Protein AF-A0A939XF72-F1 (afdb_monomer_lite)

Sequence (89 aa):
MDYKSELNALREIYRTANISPIFRTNLVYHLELGDLIPYICLGDVLEYKYIIRLLPEGQITEFPIFRYGQKFKEYPSLEMLVEDGWQLD

Structure (mmCIF, N/CA/C/O backbone):
data_AF-A0A939XF72-F1
#
_entry.id   AF-A0A939XF72-F1
#
loop_
_atom_site.group_PDB
_atom_site.id
_atom_site.type_symbol
_atom_site.label_atom_id
_atom_site.label_alt_id
_atom_site.label_comp_id
_atom_site.label_asym_id
_atom_site.label_entity_id
_atom_site.label_seq_id
_atom_site.pdbx_PDB_ins_code
_atom_site.Cartn_x
_atom_site.Cartn_y
_atom_site.Cartn_z
_atom_site.occupancy
_atom_site.B_iso_or_equiv
_atom_site.auth_seq_id
_atom_site.auth_comp_id
_atom_site.auth_asym_id
_atom_site.auth_atom_id
_atom_site.pdbx_PDB_model_num
ATOM 1 N N . MET A 1 1 ? 3.899 -11.647 6.014 1.00 67.50 1 MET A N 1
ATOM 2 C CA . MET A 1 1 ? 3.511 -10.851 7.197 1.00 67.50 1 MET A CA 1
ATOM 3 C C . MET A 1 1 ? 2.054 -11.185 7.514 1.00 67.50 1 MET A C 1
ATOM 5 O O . MET A 1 1 ? 1.344 -11.543 6.582 1.00 67.50 1 MET A O 1
ATOM 9 N N . ASP A 1 2 ? 1.607 -11.189 8.774 1.00 85.50 2 ASP A N 1
ATOM 10 C CA . ASP A 1 2 ? 0.172 -11.359 9.068 1.00 85.50 2 ASP A CA 1
ATOM 11 C C . ASP A 1 2 ? -0.599 -10.040 8.853 1.00 85.50 2 ASP A C 1
ATOM 13 O O . ASP A 1 2 ? -0.008 -8.961 8.902 1.00 85.50 2 ASP A O 1
ATOM 17 N N . TYR A 1 3 ? -1.918 -10.130 8.640 1.00 89.25 3 TYR A N 1
ATOM 18 C CA . TYR A 1 3 ? -2.812 -8.987 8.384 1.00 89.25 3 TYR A CA 1
ATOM 19 C C . TYR A 1 3 ? -2.623 -7.821 9.368 1.00 89.25 3 TYR A C 1
ATOM 21 O O . TYR A 1 3 ? -2.616 -6.653 8.980 1.00 89.25 3 TYR A O 1
ATOM 29 N N . LYS A 1 4 ? -2.470 -8.126 10.661 1.00 92.38 4 LYS A N 1
ATOM 30 C CA . LYS A 1 4 ? -2.410 -7.109 11.715 1.00 92.38 4 LYS A CA 1
ATOM 31 C C . LYS A 1 4 ? -1.081 -6.365 11.675 1.00 92.38 4 LYS A C 1
ATOM 33 O O . LYS A 1 4 ? -1.053 -5.152 11.872 1.00 92.38 4 LYS A O 1
ATOM 38 N N . SER A 1 5 ? 0.001 -7.093 11.433 1.00 92.12 5 SER A N 1
ATOM 39 C CA . SER A 1 5 ? 1.339 -6.533 11.275 1.00 92.12 5 SER A CA 1
ATOM 40 C C . SER A 1 5 ? 1.419 -5.620 10.043 1.00 92.12 5 SER A C 1
ATOM 42 O O . SER A 1 5 ? 1.899 -4.495 10.160 1.00 92.12 5 SER A O 1
ATOM 44 N N . GLU A 1 6 ? 0.841 -6.047 8.918 1.00 92.19 6 GLU A N 1
ATOM 45 C CA . GLU A 1 6 ? 0.774 -5.283 7.663 1.00 92.19 6 GLU A CA 1
ATOM 46 C C . GLU A 1 6 ? 0.001 -3.963 7.828 1.00 92.19 6 GLU A C 1
ATOM 48 O O . GLU A 1 6 ? 0.500 -2.873 7.543 1.00 92.19 6 GLU A O 1
ATOM 53 N N . LEU A 1 7 ? -1.206 -4.048 8.397 1.00 95.19 7 LEU A N 1
ATOM 54 C CA . LEU A 1 7 ? -2.051 -2.886 8.654 1.00 95.19 7 LEU A CA 1
ATOM 55 C C . LEU A 1 7 ? -1.385 -1.889 9.612 1.00 95.19 7 LEU A C 1
ATOM 57 O O . LEU A 1 7 ? -1.494 -0.678 9.422 1.00 95.19 7 LEU A O 1
ATOM 61 N N . ASN A 1 8 ? -0.695 -2.376 10.646 1.00 95.75 8 ASN A N 1
ATOM 62 C CA . ASN A 1 8 ? 0.014 -1.508 11.584 1.00 95.75 8 ASN A CA 1
ATOM 63 C C . ASN A 1 8 ? 1.212 -0.811 10.930 1.00 95.75 8 ASN A C 1
ATOM 65 O O . ASN A 1 8 ? 1.423 0.371 11.192 1.00 95.75 8 ASN A O 1
ATOM 69 N N . ALA A 1 9 ? 1.959 -1.507 10.070 1.00 93.81 9 ALA A N 1
ATOM 70 C CA . ALA A 1 9 ? 3.061 -0.912 9.322 1.00 93.81 9 ALA A CA 1
ATOM 71 C C . ALA A 1 9 ? 2.561 0.200 8.388 1.00 93.81 9 ALA A C 1
ATOM 73 O O . ALA A 1 9 ? 3.069 1.319 8.435 1.00 93.81 9 ALA A O 1
ATOM 74 N N . LEU A 1 10 ? 1.494 -0.052 7.623 1.00 94.25 10 LEU A N 1
ATOM 75 C CA . LEU A 1 10 ? 0.869 0.972 6.781 1.00 94.25 10 LEU A CA 1
ATOM 76 C C . LEU A 1 10 ? 0.345 2.161 7.593 1.00 94.25 10 LEU A C 1
ATOM 78 O O . LEU A 1 10 ? 0.559 3.309 7.209 1.00 94.25 10 LEU A O 1
ATOM 82 N N . ARG A 1 11 ? -0.307 1.917 8.735 1.00 96.00 11 ARG A N 1
ATOM 83 C CA . ARG A 1 11 ? -0.762 2.996 9.629 1.00 96.00 11 ARG A CA 1
ATOM 84 C C . ARG A 1 11 ? 0.394 3.853 10.118 1.00 96.00 11 ARG A C 1
ATOM 86 O O . ARG A 1 11 ? 0.248 5.070 10.173 1.00 96.00 11 ARG A O 1
ATOM 93 N N . GLU A 1 12 ? 1.523 3.238 10.453 1.00 95.44 12 GLU A N 1
ATOM 94 C CA . GLU A 1 12 ? 2.713 3.967 10.875 1.00 95.44 12 GLU A CA 1
ATOM 95 C C . GLU A 1 12 ? 3.261 4.842 9.743 1.00 95.44 12 GLU A C 1
ATOM 97 O O . GLU A 1 12 ? 3.516 6.021 9.970 1.00 95.44 12 GLU A O 1
ATOM 102 N N . ILE A 1 13 ? 3.322 4.319 8.514 1.00 93.62 13 ILE A N 1
ATOM 103 C CA . ILE A 1 13 ? 3.726 5.083 7.322 1.00 93.62 13 ILE A CA 1
ATOM 104 C C . ILE A 1 13 ? 2.806 6.286 7.087 1.00 93.62 13 ILE A C 1
ATOM 106 O O . ILE A 1 13 ? 3.287 7.391 6.848 1.00 93.62 13 ILE A O 1
ATOM 110 N N . TYR A 1 14 ? 1.485 6.107 7.185 1.00 94.62 14 TYR A N 1
ATOM 111 C CA . TYR A 1 14 ? 0.528 7.213 7.047 1.00 94.62 14 TYR A CA 1
ATOM 112 C C . TYR A 1 14 ? 0.620 8.221 8.192 1.00 94.62 14 TYR A C 1
ATOM 1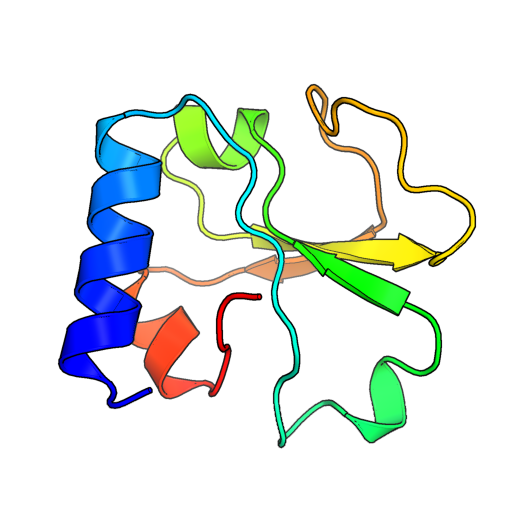14 O O . TYR A 1 14 ? 0.423 9.415 7.984 1.00 94.62 14 TYR A O 1
ATOM 122 N N . ARG A 1 15 ? 0.946 7.758 9.402 1.00 94.62 15 ARG A N 1
ATOM 123 C CA . ARG A 1 15 ? 1.119 8.615 10.576 1.00 94.62 15 ARG A CA 1
ATOM 124 C C . ARG A 1 15 ? 2.378 9.475 10.472 1.00 94.62 15 ARG A C 1
ATOM 126 O O . ARG A 1 15 ? 2.343 10.636 10.874 1.00 94.62 15 ARG A O 1
ATOM 133 N N . THR A 1 16 ? 3.487 8.916 9.989 1.00 91.81 16 THR A N 1
ATOM 134 C CA . THR A 1 16 ? 4.751 9.651 9.815 1.00 91.81 16 THR A CA 1
ATOM 135 C C . THR A 1 16 ? 4.773 10.463 8.527 1.00 91.81 16 THR A C 1
ATOM 137 O O . THR A 1 16 ? 5.452 11.487 8.480 1.00 91.81 16 THR A O 1
ATOM 140 N N . ALA A 1 17 ? 4.048 10.006 7.501 1.00 86.19 17 ALA A N 1
ATOM 141 C CA . ALA A 1 17 ? 3.915 10.613 6.180 1.00 86.19 17 ALA A CA 1
ATOM 142 C C . ALA A 1 17 ? 5.258 11.065 5.579 1.00 86.19 17 ALA A C 1
ATOM 144 O O . ALA A 1 17 ? 5.378 12.148 5.008 1.00 86.19 17 ALA A O 1
ATOM 145 N N . ASN A 1 18 ? 6.288 10.235 5.750 1.00 85.31 18 ASN A N 1
ATOM 146 C CA . ASN A 1 18 ? 7.665 10.536 5.358 1.00 85.31 18 ASN A CA 1
ATOM 147 C C . ASN A 1 18 ? 8.180 9.657 4.211 1.00 85.31 18 ASN A C 1
ATOM 149 O O . ASN A 1 18 ? 9.199 9.994 3.612 1.00 85.31 18 ASN A O 1
ATOM 153 N N . ILE A 1 19 ? 7.497 8.551 3.908 1.00 86.69 19 ILE A N 1
ATOM 154 C CA . ILE A 1 19 ? 7.883 7.607 2.858 1.00 86.69 19 ILE A CA 1
ATOM 155 C C . ILE A 1 19 ? 6.673 7.186 2.023 1.00 86.69 19 ILE A C 1
ATOM 157 O O . ILE A 1 19 ? 5.533 7.215 2.486 1.00 86.69 19 ILE A O 1
ATOM 161 N N . SER A 1 20 ? 6.937 6.792 0.778 1.00 89.31 20 SER A N 1
ATOM 162 C CA . SER A 1 20 ? 5.950 6.130 -0.081 1.00 89.31 20 SER A CA 1
ATOM 163 C C . SER A 1 20 ? 5.971 4.628 0.214 1.00 89.31 20 SER A C 1
ATOM 165 O O . SER A 1 20 ? 7.044 4.036 0.093 1.00 89.31 20 SER A O 1
ATOM 167 N N . PRO A 1 21 ? 4.851 3.993 0.601 1.00 90.38 21 PRO A N 1
ATOM 168 C CA . PRO A 1 21 ? 4.815 2.546 0.758 1.00 90.38 21 PRO A CA 1
ATOM 169 C C . PRO A 1 21 ? 4.929 1.875 -0.614 1.00 90.38 21 PRO A C 1
ATOM 171 O O . PRO A 1 21 ? 4.147 2.171 -1.522 1.00 90.38 21 PRO A O 1
ATOM 174 N N . ILE A 1 22 ? 5.906 0.983 -0.743 1.00 89.69 22 ILE A N 1
ATOM 175 C CA . ILE A 1 22 ? 6.113 0.103 -1.896 1.00 89.69 22 ILE A CA 1
ATOM 176 C C . ILE A 1 22 ? 5.596 -1.280 -1.510 1.00 89.69 22 ILE A C 1
ATOM 178 O O . ILE A 1 22 ? 5.713 -1.678 -0.352 1.00 89.69 22 ILE A O 1
ATOM 182 N N . PHE A 1 23 ? 4.998 -1.993 -2.458 1.00 89.38 23 PHE A N 1
ATOM 183 C CA . PHE A 1 23 ? 4.418 -3.309 -2.218 1.00 89.38 23 PHE A CA 1
ATOM 184 C C . PHE A 1 23 ? 5.177 -4.381 -3.003 1.00 89.38 23 PHE A C 1
ATOM 186 O O . PHE A 1 23 ? 5.410 -4.227 -4.200 1.00 89.38 23 PHE A O 1
ATOM 193 N N . ARG A 1 24 ? 5.511 -5.494 -2.337 1.00 78.88 24 ARG A N 1
ATOM 194 C CA . ARG A 1 24 ? 6.153 -6.670 -2.957 1.00 78.88 24 ARG A CA 1
ATOM 195 C C . ARG A 1 24 ? 5.251 -7.310 -3.988 1.00 78.88 24 ARG A C 1
ATOM 197 O O . ARG A 1 24 ? 5.660 -7.581 -5.109 1.00 78.88 24 ARG A O 1
ATOM 204 N N . THR A 1 25 ? 4.033 -7.643 -3.566 1.00 71.75 25 THR A N 1
ATOM 205 C CA . THR A 1 25 ? 3.087 -8.403 -4.381 1.00 71.75 25 THR A CA 1
ATOM 206 C C . THR A 1 25 ? 1.653 -8.156 -3.923 1.00 71.75 25 THR A C 1
ATOM 208 O O . THR A 1 25 ? 1.395 -7.769 -2.781 1.00 71.75 25 THR A O 1
ATOM 211 N N . ASN A 1 26 ? 0.719 -8.482 -4.808 1.00 79.31 26 ASN A N 1
ATOM 212 C CA . ASN A 1 26 ? -0.619 -8.910 -4.439 1.00 79.31 26 ASN A CA 1
ATOM 213 C C . ASN A 1 26 ? -0.923 -10.175 -5.249 1.00 79.31 26 ASN A C 1
ATOM 215 O O . ASN A 1 26 ? -0.864 -10.144 -6.479 1.00 79.31 26 ASN A O 1
ATOM 219 N N . LEU A 1 27 ? -1.218 -11.291 -4.575 1.00 74.88 27 LEU A N 1
ATOM 220 C CA . LEU A 1 27 ? -1.430 -12.592 -5.228 1.00 74.88 27 LEU A CA 1
ATOM 221 C C . LEU A 1 27 ? -2.587 -12.577 -6.236 1.00 74.88 27 LEU A C 1
ATOM 223 O O . LEU A 1 27 ? -2.559 -13.347 -7.193 1.00 74.88 27 LEU A O 1
ATOM 227 N N . VAL A 1 28 ? -3.576 -11.700 -6.044 1.00 82.94 28 VAL A N 1
ATOM 228 C CA . VAL A 1 28 ? -4.716 -11.544 -6.957 1.00 82.94 28 VAL A CA 1
ATOM 229 C C . VAL A 1 28 ? -4.272 -10.932 -8.286 1.00 82.94 28 VAL A C 1
ATOM 231 O O . VAL A 1 28 ? -4.729 -11.362 -9.339 1.00 82.94 28 VAL A O 1
ATOM 234 N N . TYR A 1 29 ? -3.348 -9.969 -8.244 1.00 82.06 29 TYR A N 1
ATOM 235 C CA . TYR A 1 29 ? -2.947 -9.179 -9.413 1.00 82.06 29 TYR A CA 1
ATOM 236 C C . TYR A 1 29 ? -1.557 -9.539 -9.948 1.00 82.06 29 TYR A C 1
ATOM 238 O O . TYR A 1 29 ? -1.098 -8.923 -10.901 1.00 82.06 29 TYR A O 1
ATOM 246 N N . HIS A 1 30 ? -0.872 -10.538 -9.384 1.00 75.31 30 HIS A N 1
ATOM 247 C CA . HIS A 1 30 ? 0.528 -10.846 -9.710 1.00 75.31 30 HIS A CA 1
ATOM 248 C C . HIS A 1 30 ? 0.796 -11.004 -11.220 1.00 75.31 30 HIS A C 1
ATOM 250 O O . HIS A 1 30 ? 1.788 -10.486 -11.724 1.00 75.31 30 HIS A O 1
ATOM 256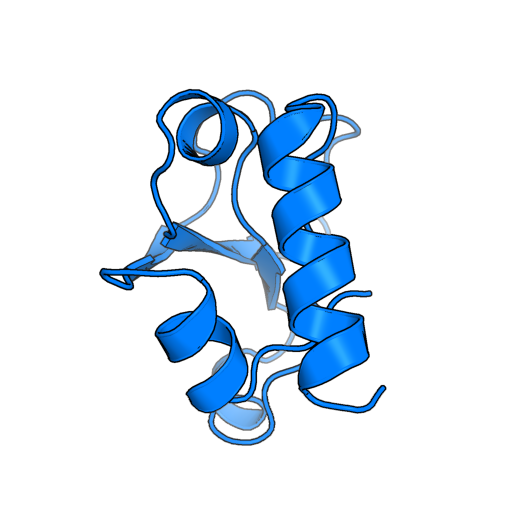 N N . LEU A 1 31 ? -0.113 -11.653 -11.957 1.00 62.66 31 LEU A N 1
ATOM 257 C CA . LEU A 1 31 ? 0.002 -11.831 -13.412 1.00 62.66 31 LEU A CA 1
ATOM 258 C C . LEU A 1 31 ? -0.284 -10.551 -14.216 1.00 62.66 31 LEU A C 1
ATOM 260 O O . LEU A 1 31 ? 0.195 -10.422 -15.338 1.00 62.66 31 LEU A O 1
ATOM 264 N N . GLU A 1 32 ? -1.066 -9.622 -13.667 1.00 74.25 32 GLU A N 1
ATOM 265 C CA . GLU A 1 32 ? -1.441 -8.363 -14.326 1.00 74.25 32 GLU A CA 1
ATOM 266 C C . GLU A 1 32 ? -0.370 -7.282 -14.165 1.00 74.25 32 GLU A C 1
ATOM 268 O O . GLU A 1 32 ? -0.280 -6.371 -14.987 1.00 74.25 32 GLU A O 1
ATOM 273 N N . LEU A 1 33 ? 0.437 -7.377 -13.105 1.00 79.38 33 LEU A N 1
ATOM 274 C CA . LEU A 1 33 ? 1.444 -6.374 -12.780 1.00 79.38 33 LEU A CA 1
ATOM 275 C C . LEU A 1 33 ? 2.734 -6.544 -13.592 1.00 79.38 33 LEU A C 1
ATOM 277 O O . LEU A 1 33 ? 3.344 -5.538 -13.939 1.00 79.38 33 LEU A O 1
ATOM 281 N N . GLY A 1 34 ? 3.134 -7.769 -13.952 1.00 81.75 34 GLY A N 1
ATOM 282 C CA . GLY A 1 34 ? 4.378 -8.000 -14.702 1.00 81.75 34 GLY A CA 1
ATOM 283 C C . GLY A 1 34 ? 5.588 -7.345 -14.020 1.00 81.75 34 GLY A C 1
ATOM 284 O O . GLY A 1 34 ? 5.795 -7.554 -12.828 1.00 81.75 34 GLY A O 1
ATOM 285 N N . ASP A 1 35 ? 6.326 -6.506 -14.757 1.00 82.44 35 ASP A N 1
ATOM 286 C CA . ASP A 1 35 ? 7.501 -5.752 -14.268 1.00 82.44 35 ASP A CA 1
ATOM 287 C C . ASP A 1 35 ? 7.131 -4.372 -13.665 1.00 82.44 35 ASP A C 1
ATOM 289 O O . ASP A 1 35 ? 7.936 -3.431 -13.638 1.00 82.44 35 ASP A O 1
ATOM 293 N N . LEU A 1 36 ? 5.871 -4.194 -13.254 1.00 86.31 36 LEU A N 1
ATOM 294 C CA . LEU A 1 36 ? 5.398 -2.974 -12.608 1.00 86.31 36 LEU A CA 1
ATOM 295 C C . LEU A 1 36 ? 5.490 -3.093 -11.089 1.00 86.31 36 LEU A C 1
ATOM 297 O O . LEU A 1 36 ? 5.030 -4.062 -10.490 1.00 86.31 36 LEU A O 1
ATOM 301 N N . ILE A 1 37 ? 5.991 -2.037 -10.460 1.00 87.06 37 ILE A N 1
ATOM 302 C CA . ILE A 1 37 ? 6.076 -1.896 -9.015 1.00 87.06 37 ILE A CA 1
ATOM 303 C C . ILE A 1 37 ? 4.834 -1.154 -8.508 1.00 87.06 37 ILE A C 1
ATOM 305 O O . ILE A 1 37 ? 4.598 0.002 -8.889 1.00 87.06 37 ILE A O 1
ATOM 309 N N . PRO A 1 38 ? 4.040 -1.792 -7.638 1.00 90.12 38 PRO A N 1
ATOM 310 C CA . PRO A 1 38 ? 2.925 -1.167 -6.958 1.00 90.12 38 PRO A CA 1
ATOM 311 C C . PRO A 1 38 ? 3.392 -0.336 -5.765 1.00 90.12 38 PRO A C 1
ATOM 313 O O . PRO A 1 38 ? 4.217 -0.767 -4.962 1.00 90.12 38 PRO A O 1
ATOM 316 N N . TYR A 1 39 ? 2.831 0.862 -5.621 1.00 90.81 39 TYR A N 1
ATOM 317 C CA . TYR A 1 39 ? 3.144 1.766 -4.517 1.00 90.81 39 TYR A CA 1
ATOM 318 C C . TYR A 1 39 ? 2.011 2.771 -4.267 1.00 90.81 39 TYR A C 1
ATOM 320 O O . TYR A 1 39 ? 1.135 2.949 -5.115 1.00 90.81 39 TYR A O 1
ATOM 328 N N . ILE A 1 40 ? 2.033 3.464 -3.126 1.00 92.12 40 ILE A N 1
ATOM 329 C CA . ILE A 1 40 ? 1.238 4.689 -2.916 1.00 92.12 40 ILE A CA 1
ATOM 330 C C . ILE A 1 40 ? 2.204 5.867 -2.904 1.00 92.12 40 ILE A C 1
ATOM 332 O O . ILE A 1 40 ? 3.189 5.861 -2.170 1.00 92.12 40 ILE A O 1
ATOM 336 N N . CYS A 1 41 ? 1.946 6.889 -3.720 1.00 90.38 41 CYS A N 1
ATOM 337 C CA . CYS A 1 41 ? 2.830 8.052 -3.757 1.00 90.38 41 CYS A CA 1
ATOM 338 C C . CYS A 1 41 ? 2.704 8.895 -2.482 1.00 90.38 41 CYS A C 1
ATOM 340 O O . CYS A 1 41 ? 1.629 8.981 -1.885 1.00 90.38 41 CYS A O 1
ATOM 342 N N . LEU A 1 42 ? 3.783 9.583 -2.103 1.00 89.38 42 LEU A N 1
ATOM 343 C CA . LEU A 1 42 ? 3.830 10.363 -0.863 1.00 89.38 42 LEU A CA 1
ATOM 344 C C . LEU A 1 42 ? 2.729 11.432 -0.789 1.00 89.38 42 LEU A C 1
ATOM 346 O O . LEU A 1 42 ? 2.163 11.661 0.274 1.00 89.38 42 LEU A O 1
ATOM 350 N N . GLY A 1 43 ? 2.381 12.053 -1.919 1.00 89.12 43 GLY A N 1
ATOM 351 C CA . GLY A 1 43 ? 1.275 13.010 -1.985 1.00 89.12 43 GLY A CA 1
ATOM 352 C C . GLY A 1 43 ? -0.081 12.397 -1.616 1.00 89.12 43 GLY A C 1
ATOM 353 O O . GLY A 1 43 ? -0.863 13.030 -0.915 1.00 89.12 43 GLY A O 1
ATOM 354 N N . ASP A 1 44 ? -0.348 11.153 -2.025 1.00 91.81 44 ASP A N 1
ATOM 355 C CA . ASP A 1 44 ? -1.575 10.452 -1.635 1.00 91.81 44 ASP A CA 1
ATOM 356 C C . ASP A 1 44 ? -1.530 10.067 -0.144 1.00 91.81 44 ASP A C 1
ATOM 358 O O . ASP A 1 44 ? -2.538 10.202 0.543 1.00 91.81 44 ASP A O 1
ATOM 362 N N . VAL A 1 45 ? -0.359 9.689 0.389 1.00 92.25 45 VAL A N 1
ATOM 363 C CA . VAL A 1 45 ? -0.169 9.438 1.832 1.00 92.25 45 VAL A CA 1
ATOM 364 C C . VAL A 1 45 ? -0.472 10.691 2.662 1.00 92.25 45 VAL A C 1
ATOM 366 O O . VAL A 1 45 ? -1.255 10.626 3.608 1.00 92.25 45 VAL A O 1
ATOM 369 N N . LEU A 1 46 ? 0.089 11.844 2.279 1.00 91.12 46 LEU A N 1
ATOM 370 C CA . LEU A 1 46 ? -0.125 13.136 2.948 1.00 91.12 46 LEU A CA 1
ATOM 371 C C . LEU A 1 46 ? -1.593 13.587 2.913 1.00 91.12 46 LEU A C 1
ATOM 373 O O . LEU A 1 46 ? -2.068 14.237 3.843 1.00 91.12 46 LEU A O 1
ATOM 377 N N . GLU A 1 47 ? -2.316 13.235 1.850 1.00 92.38 47 GLU A N 1
ATOM 378 C CA . GLU A 1 47 ? -3.748 13.506 1.691 1.00 92.38 47 GLU A CA 1
ATOM 379 C C . GLU A 1 47 ? -4.645 12.417 2.320 1.00 92.38 47 GLU A C 1
ATOM 381 O O . GLU A 1 47 ? -5.866 12.488 2.175 1.00 92.38 47 GLU A O 1
ATOM 386 N N . TYR A 1 48 ? -4.073 11.416 3.003 1.00 93.75 48 TYR A N 1
ATOM 387 C CA . TYR A 1 48 ? -4.790 10.252 3.548 1.00 93.75 48 TYR A CA 1
ATOM 388 C C . TYR A 1 48 ? -5.620 9.492 2.495 1.00 93.75 48 TYR A C 1
ATOM 390 O O . TYR A 1 48 ? -6.687 8.950 2.781 1.00 93.75 48 TYR A O 1
ATOM 398 N N . LYS A 1 49 ? -5.120 9.433 1.259 1.00 94.75 49 LYS A N 1
ATOM 399 C CA . LYS A 1 49 ? -5.701 8.680 0.142 1.00 94.75 49 LYS A CA 1
ATOM 400 C C . LYS A 1 49 ? -5.004 7.338 -0.020 1.00 94.75 49 LYS A C 1
ATOM 402 O O . LYS A 1 49 ? -3.780 7.260 0.048 1.00 94.75 49 LYS A O 1
ATOM 407 N N . TYR A 1 50 ? -5.771 6.289 -0.299 1.00 95.50 50 TYR A N 1
ATOM 408 C CA . TYR A 1 50 ? -5.279 4.912 -0.408 1.00 95.50 50 TYR A CA 1
ATOM 409 C C . TYR A 1 50 ? -5.290 4.469 -1.871 1.00 95.50 50 TYR A C 1
ATOM 411 O O . TYR A 1 50 ? -6.165 3.723 -2.311 1.00 95.50 50 TYR A O 1
ATOM 419 N N . ILE A 1 51 ? -4.356 5.005 -2.659 1.00 94.25 51 ILE A N 1
ATOM 420 C CA . ILE A 1 51 ? -4.323 4.818 -4.113 1.00 94.25 51 ILE A CA 1
ATOM 421 C C . ILE A 1 51 ? -3.082 4.027 -4.503 1.00 94.25 51 ILE A C 1
ATOM 423 O O . ILE A 1 51 ? -1.972 4.554 -4.464 1.00 94.25 51 ILE A O 1
ATOM 427 N N . ILE A 1 52 ? -3.288 2.792 -4.954 1.00 93.00 52 ILE A N 1
ATOM 428 C CA . ILE A 1 52 ? -2.240 2.006 -5.594 1.00 93.00 52 ILE A CA 1
ATOM 429 C C . ILE A 1 52 ? -1.980 2.581 -6.979 1.00 93.00 52 ILE A C 1
ATOM 431 O O . ILE A 1 52 ? -2.884 2.729 -7.815 1.00 93.00 52 ILE A O 1
ATOM 435 N N . ARG A 1 53 ? -0.714 2.886 -7.217 1.00 91.25 53 ARG A N 1
ATOM 436 C CA . ARG A 1 53 ? -0.160 3.312 -8.492 1.00 91.25 53 ARG A CA 1
ATOM 437 C C . ARG A 1 53 ? 0.886 2.314 -8.937 1.00 91.25 53 ARG A C 1
ATOM 439 O O . ARG A 1 53 ? 1.502 1.654 -8.107 1.00 91.25 53 ARG A O 1
ATOM 446 N N . LEU A 1 54 ? 1.088 2.239 -10.244 1.00 88.81 54 LEU A N 1
ATOM 447 C CA . LEU A 1 54 ? 2.081 1.364 -10.855 1.00 88.81 54 LEU A CA 1
ATOM 448 C C . LEU A 1 54 ? 3.172 2.201 -11.510 1.00 88.81 54 LEU A C 1
ATOM 450 O O . LEU A 1 54 ? 2.868 3.147 -12.248 1.00 88.81 54 LEU A O 1
ATOM 454 N N . LEU A 1 55 ? 4.427 1.844 -11.244 1.00 84.62 55 LEU A N 1
ATOM 455 C CA . LEU A 1 55 ? 5.589 2.361 -11.960 1.00 84.62 55 LEU A CA 1
ATOM 456 C C . LEU A 1 55 ? 6.362 1.213 -12.631 1.00 84.62 55 LEU A C 1
ATOM 458 O O . LEU A 1 55 ? 6.391 0.120 -12.082 1.00 84.62 55 LEU A O 1
ATOM 462 N N . PRO A 1 56 ? 7.007 1.416 -13.786 1.00 81.75 56 PRO A N 1
ATOM 463 C CA . PRO A 1 56 ? 7.948 0.429 -14.316 1.00 81.75 56 PRO A CA 1
ATOM 464 C C . PRO A 1 56 ? 9.169 0.273 -13.397 1.00 81.75 56 PRO A C 1
ATOM 466 O O . PRO A 1 56 ? 9.689 1.281 -12.925 1.00 81.75 56 PRO A O 1
ATOM 469 N N . GLU A 1 57 ? 9.676 -0.947 -13.200 1.00 72.88 57 GLU A N 1
ATOM 470 C CA . GLU A 1 57 ? 10.830 -1.242 -12.323 1.00 72.88 57 GLU A CA 1
ATOM 471 C C . GLU A 1 57 ? 12.085 -0.392 -12.625 1.00 72.88 57 GLU A C 1
ATOM 473 O O . GLU A 1 57 ? 12.803 0.026 -11.721 1.00 72.88 57 GLU A O 1
ATOM 478 N N . GLY A 1 58 ? 12.299 -0.006 -13.887 1.00 67.81 58 GLY A N 1
ATOM 479 C CA . GLY A 1 58 ? 13.398 0.883 -14.295 1.00 67.81 58 GLY A CA 1
ATOM 480 C C . GLY A 1 58 ? 13.187 2.382 -14.026 1.00 67.81 58 GLY A C 1
ATOM 481 O O . GLY A 1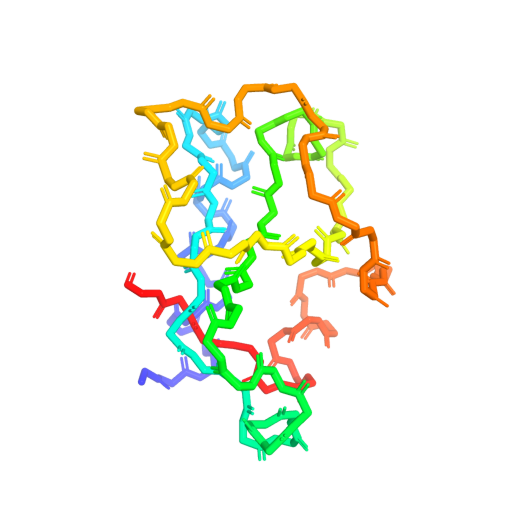 58 ? 14.035 3.188 -14.404 1.00 67.81 58 GLY A O 1
ATOM 482 N N . GLN A 1 59 ? 12.055 2.778 -13.435 1.00 67.56 59 GLN A N 1
ATOM 483 C CA . GLN A 1 59 ? 11.690 4.175 -13.161 1.00 67.56 59 GLN A CA 1
ATOM 484 C C . GLN A 1 59 ? 11.553 4.485 -11.666 1.00 67.56 59 GLN A C 1
ATOM 486 O O . GLN A 1 59 ? 10.940 5.496 -11.313 1.00 67.56 59 GLN A O 1
ATOM 491 N N . ILE A 1 60 ? 12.123 3.654 -10.785 1.00 62.22 60 ILE A N 1
ATOM 492 C CA . ILE A 1 60 ? 12.253 3.991 -9.362 1.00 62.22 60 ILE A CA 1
ATOM 493 C C . ILE A 1 60 ? 13.202 5.191 -9.262 1.00 62.22 60 ILE A C 1
ATOM 495 O O . ILE A 1 60 ? 14.421 5.051 -9.184 1.00 62.22 60 ILE A O 1
ATOM 499 N N . THR A 1 61 ? 12.659 6.402 -9.322 1.00 57.78 61 THR A N 1
ATOM 500 C CA . THR A 1 61 ? 13.402 7.587 -8.906 1.00 57.78 61 THR A CA 1
ATOM 501 C C . THR A 1 61 ? 13.503 7.558 -7.387 1.00 57.78 61 THR A C 1
ATOM 503 O 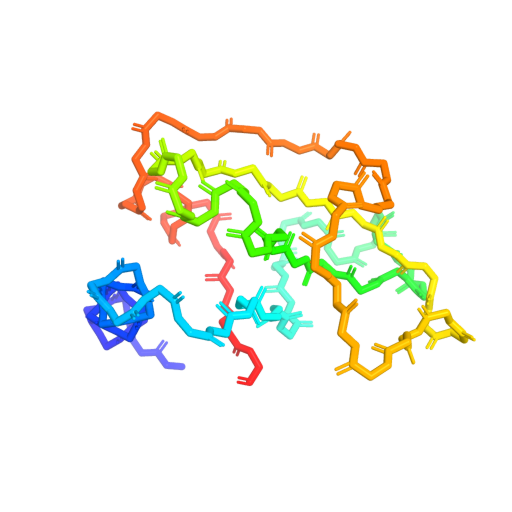O . THR A 1 61 ? 12.642 6.987 -6.717 1.00 57.78 61 THR A O 1
ATOM 506 N N . GLU A 1 62 ? 14.540 8.184 -6.826 1.00 55.50 62 GLU A N 1
ATOM 507 C CA . GLU A 1 62 ? 14.828 8.174 -5.379 1.00 55.50 62 GLU A CA 1
ATOM 508 C C . GLU A 1 62 ? 13.665 8.687 -4.508 1.00 55.50 62 GLU A C 1
ATOM 510 O O . GLU A 1 62 ? 13.709 8.602 -3.286 1.00 55.50 62 GLU A O 1
ATOM 515 N N . PHE A 1 63 ? 12.607 9.212 -5.128 1.00 55.62 63 PHE A N 1
ATOM 516 C CA . PHE A 1 63 ? 11.560 9.959 -4.480 1.00 55.62 63 PHE A CA 1
ATOM 517 C C . PHE A 1 63 ? 10.287 10.000 -5.346 1.00 55.62 63 PHE A C 1
ATOM 519 O O . PHE A 1 63 ? 10.130 10.912 -6.167 1.00 55.62 63 PHE A O 1
ATOM 526 N N . PRO A 1 64 ? 9.307 9.099 -5.135 1.00 57.34 64 PRO A N 1
ATOM 527 C CA . PRO A 1 64 ? 7.966 9.214 -5.710 1.00 57.34 64 PRO A CA 1
ATOM 528 C C . PRO A 1 64 ? 7.163 10.356 -5.042 1.00 57.34 64 PRO A C 1
ATOM 530 O O . PRO A 1 64 ? 6.057 10.165 -4.538 1.00 57.34 64 PRO A O 1
ATOM 533 N N . ILE A 1 65 ? 7.731 11.567 -4.979 1.00 58.22 65 ILE A N 1
ATOM 534 C CA . ILE A 1 65 ? 7.186 12.696 -4.207 1.00 58.22 65 ILE A CA 1
ATOM 535 C C . ILE A 1 65 ? 5.895 13.241 -4.843 1.00 58.22 65 ILE A C 1
ATOM 537 O O . ILE A 1 65 ? 5.030 13.736 -4.127 1.00 58.22 65 ILE A O 1
ATOM 541 N N . PHE A 1 66 ? 5.697 13.110 -6.161 1.00 56.22 66 PHE A N 1
ATOM 542 C CA . PHE A 1 66 ? 4.576 13.762 -6.852 1.00 56.22 66 PHE A CA 1
ATOM 543 C C . PHE A 1 66 ? 3.834 12.852 -7.829 1.00 56.22 66 PHE A C 1
ATOM 545 O O . PHE A 1 66 ? 4.213 12.798 -8.986 1.00 56.22 66 PHE A O 1
ATOM 552 N N . ARG A 1 67 ? 2.749 12.187 -7.394 1.00 60.47 67 ARG A N 1
ATOM 553 C CA . ARG A 1 67 ? 1.728 11.511 -8.241 1.00 60.47 67 ARG A CA 1
ATOM 554 C C . ARG A 1 67 ? 2.253 10.891 -9.552 1.00 60.47 67 ARG A C 1
ATOM 556 O O . ARG A 1 67 ? 1.613 11.014 -10.595 1.00 60.47 67 ARG A O 1
ATOM 563 N N . TYR A 1 68 ? 3.408 10.237 -9.505 1.00 67.44 68 TYR A N 1
ATOM 564 C CA . TYR A 1 68 ? 3.979 9.565 -10.664 1.00 67.44 68 TYR A CA 1
ATOM 565 C C . TYR A 1 68 ? 3.276 8.209 -10.838 1.00 67.44 68 TYR A C 1
ATOM 567 O O . TYR A 1 68 ? 2.652 7.693 -9.913 1.00 67.44 68 TYR A O 1
ATOM 575 N N . GLY A 1 69 ? 3.318 7.617 -12.025 1.00 73.19 69 GLY A N 1
ATOM 576 C CA . GLY A 1 69 ? 2.688 6.316 -12.263 1.00 73.19 69 GLY A CA 1
ATOM 577 C C . GLY A 1 69 ? 1.162 6.343 -12.424 1.00 73.19 69 GLY A C 1
ATOM 578 O O . GLY A 1 69 ? 0.438 7.241 -11.973 1.00 73.19 69 GLY A O 1
ATOM 579 N N . GLN A 1 70 ? 0.672 5.323 -13.120 1.00 85.19 70 GLN A N 1
ATOM 580 C CA . GLN A 1 70 ? -0.739 5.179 -13.454 1.00 85.19 70 GLN A CA 1
ATOM 581 C C . GLN A 1 70 ? -1.526 4.746 -12.217 1.00 85.19 70 GLN A C 1
ATOM 583 O O . GLN A 1 70 ? -1.126 3.815 -11.521 1.00 85.19 70 GLN A O 1
ATOM 588 N N . LYS A 1 71 ? -2.665 5.400 -11.955 1.00 91.06 71 LYS A N 1
ATOM 589 C CA . LYS A 1 71 ? -3.624 4.934 -10.946 1.00 91.06 71 LYS A CA 1
ATOM 590 C C . LYS A 1 71 ? -4.123 3.549 -11.351 1.00 91.06 71 LYS A C 1
ATOM 592 O O . LYS A 1 71 ? -4.728 3.411 -12.411 1.00 91.06 71 LYS A O 1
ATOM 597 N N . PHE A 1 72 ? -3.900 2.569 -10.487 1.00 91.88 72 PHE A N 1
ATOM 598 C CA . PHE A 1 72 ? -4.379 1.205 -10.670 1.00 91.88 72 PHE A CA 1
ATOM 599 C C . PHE A 1 72 ? -5.679 0.981 -9.914 1.00 91.88 72 PHE A C 1
ATOM 601 O O . PHE A 1 72 ? -6.695 0.639 -10.514 1.00 91.88 72 PHE A O 1
ATOM 608 N N . LYS A 1 73 ? -5.677 1.249 -8.605 1.00 93.75 73 LYS A N 1
ATOM 609 C CA . LYS A 1 73 ? -6.846 1.025 -7.752 1.00 93.75 73 LYS A CA 1
ATOM 610 C C . LYS A 1 73 ? -6.861 1.989 -6.574 1.00 93.75 73 LYS A C 1
ATOM 612 O O . LYS A 1 73 ? -5.815 2.414 -6.096 1.00 93.75 73 LYS A O 1
ATOM 617 N N . GLU A 1 74 ? -8.053 2.368 -6.136 1.00 96.12 74 GLU A N 1
ATOM 618 C CA . GLU A 1 74 ? -8.268 3.205 -4.956 1.00 96.12 74 GLU A CA 1
ATOM 619 C C . GLU A 1 74 ? -9.141 2.455 -3.963 1.00 96.12 74 GLU A C 1
ATOM 621 O O . GLU A 1 74 ? -10.099 1.785 -4.354 1.00 96.12 74 GLU A O 1
ATOM 626 N N . TYR A 1 75 ? -8.796 2.592 -2.690 1.00 97.00 75 TYR A N 1
ATOM 627 C CA . TYR A 1 75 ? -9.489 1.970 -1.578 1.00 97.00 75 TYR A CA 1
ATOM 628 C C . TYR A 1 75 ? -10.073 3.048 -0.670 1.00 97.00 75 TYR A C 1
ATOM 630 O O . TYR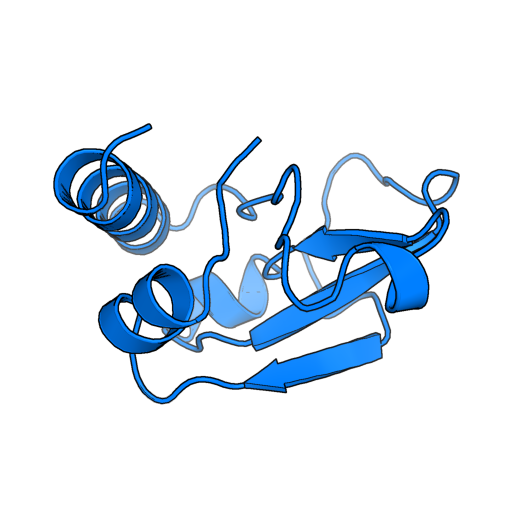 A 1 75 ? -9.498 4.131 -0.545 1.00 97.00 75 TYR A O 1
ATOM 638 N N . PRO A 1 76 ? -11.198 2.765 -0.002 1.00 97.19 76 PRO A N 1
ATOM 639 C CA . PRO A 1 76 ? -11.769 3.687 0.971 1.00 97.19 76 PRO A CA 1
ATOM 640 C C . PRO A 1 76 ? -11.032 3.654 2.320 1.00 97.19 76 PRO A C 1
ATOM 642 O O . PRO A 1 76 ? -11.197 4.578 3.112 1.00 97.19 76 PRO A O 1
ATOM 645 N N . SER A 1 77 ? -10.235 2.614 2.602 1.00 96.75 77 SER A N 1
ATOM 646 C CA . SER A 1 77 ? -9.455 2.492 3.839 1.00 96.75 77 SER A CA 1
ATOM 647 C C . SER A 1 77 ? -8.214 1.602 3.674 1.00 96.75 77 SER A C 1
ATOM 649 O O . SER A 1 77 ? -8.108 0.845 2.705 1.00 96.75 77 SER A O 1
ATOM 651 N N . LEU A 1 78 ? -7.285 1.671 4.639 1.00 95.88 78 LEU A N 1
ATOM 652 C CA . LEU A 1 78 ? -6.115 0.782 4.697 1.00 95.88 78 LEU A CA 1
ATOM 653 C C . LEU A 1 78 ? -6.507 -0.677 4.938 1.00 95.88 78 LEU A C 1
ATOM 655 O O . LEU A 1 78 ? -5.881 -1.573 4.387 1.00 95.88 78 LEU A O 1
ATOM 659 N N . GLU A 1 79 ? -7.546 -0.920 5.735 1.00 96.19 79 GLU A N 1
ATOM 660 C CA . GLU A 1 79 ? -8.066 -2.262 6.007 1.00 96.19 79 GLU A CA 1
ATOM 661 C C . GLU A 1 79 ? -8.468 -2.947 4.704 1.00 96.19 79 GLU A C 1
ATOM 663 O O . GLU A 1 79 ? -7.975 -4.030 4.413 1.00 96.19 79 GLU A O 1
ATOM 668 N N . MET A 1 80 ? -9.262 -2.271 3.866 1.00 95.94 80 MET A N 1
ATOM 669 C CA . MET A 1 80 ? -9.686 -2.829 2.579 1.00 95.94 80 MET A CA 1
ATOM 670 C C . MET A 1 80 ? -8.522 -3.034 1.606 1.00 95.94 80 MET A C 1
ATOM 672 O O . MET A 1 80 ? -8.566 -3.948 0.790 1.00 95.94 80 MET A O 1
ATOM 676 N N . LEU A 1 81 ? -7.480 -2.204 1.682 1.00 94.81 81 LEU A N 1
ATOM 677 C CA . LEU A 1 81 ? -6.264 -2.387 0.891 1.00 94.81 81 LEU A CA 1
ATOM 678 C C . LEU A 1 81 ? -5.522 -3.668 1.306 1.00 94.81 81 LEU A C 1
ATOM 680 O O . LEU A 1 81 ? -5.129 -4.456 0.44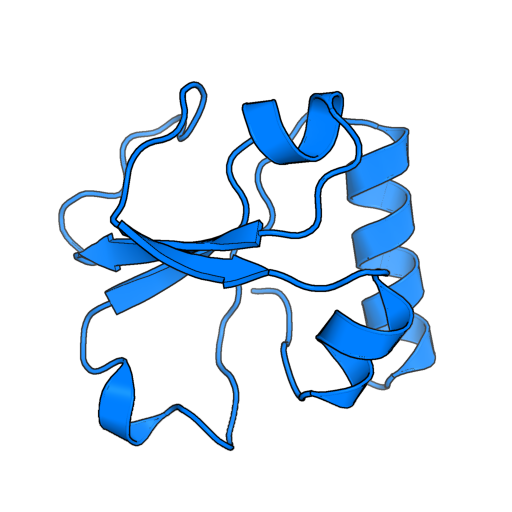9 1.00 94.81 81 LEU A O 1
ATOM 684 N N . VAL A 1 82 ? -5.361 -3.906 2.609 1.00 93.56 82 VAL A N 1
ATOM 685 C CA . VAL A 1 82 ? -4.684 -5.110 3.120 1.00 93.56 82 VAL A CA 1
ATOM 686 C C . VAL A 1 82 ? -5.548 -6.362 2.919 1.00 93.56 82 VAL A C 1
ATOM 688 O O . VAL A 1 82 ? -5.024 -7.408 2.542 1.00 93.56 82 VAL A O 1
ATOM 691 N N . GLU A 1 83 ? -6.868 -6.270 3.111 1.00 93.81 83 GLU A N 1
ATOM 692 C CA . GLU A 1 83 ? -7.822 -7.361 2.842 1.00 93.81 83 GLU A CA 1
ATOM 693 C C . GLU A 1 83 ? -7.822 -7.783 1.368 1.00 93.81 83 GLU A C 1
ATOM 695 O O . GLU A 1 83 ? -7.932 -8.972 1.072 1.00 93.81 83 GLU A O 1
ATOM 700 N N . ASP A 1 84 ? -7.640 -6.833 0.445 1.00 92.25 84 ASP A N 1
ATOM 701 C CA . ASP A 1 84 ? -7.501 -7.109 -0.990 1.00 92.25 84 ASP A CA 1
ATOM 702 C C . ASP A 1 84 ? -6.164 -7.788 -1.337 1.00 92.25 84 ASP A C 1
ATOM 704 O O . ASP A 1 84 ? -5.962 -8.176 -2.485 1.00 92.25 84 ASP A O 1
ATOM 708 N N . GLY A 1 85 ? -5.260 -7.963 -0.364 1.00 91.38 85 GLY A N 1
ATOM 709 C CA . GLY A 1 85 ? -4.072 -8.811 -0.473 1.00 91.38 85 GLY A CA 1
ATOM 710 C C . GLY A 1 85 ? -2.755 -8.079 -0.727 1.00 91.38 85 GLY A C 1
ATOM 711 O O . GLY A 1 85 ? -1.764 -8.737 -1.049 1.00 91.38 85 GLY A O 1
ATOM 712 N N . TRP A 1 86 ? -2.716 -6.750 -0.601 1.00 92.69 86 TRP A N 1
ATOM 713 C CA . TRP A 1 86 ? -1.475 -5.982 -0.741 1.00 92.69 86 TRP A CA 1
ATOM 714 C C . TRP A 1 86 ? -0.535 -6.191 0.444 1.00 92.69 86 TRP A C 1
ATOM 716 O O . TRP A 1 86 ? -0.957 -6.137 1.598 1.00 92.69 86 TRP A O 1
ATOM 726 N N . GLN A 1 87 ? 0.747 -6.397 0.142 1.00 91.12 87 GLN A N 1
ATOM 727 C CA . GLN A 1 87 ? 1.804 -6.608 1.131 1.00 91.12 87 GLN A CA 1
ATOM 728 C C . GLN A 1 87 ? 2.984 -5.684 0.848 1.00 91.12 87 GLN A C 1
ATOM 730 O O . GLN A 1 87 ? 3.469 -5.646 -0.286 1.00 91.12 87 GLN A O 1
ATOM 735 N N . LEU A 1 88 ? 3.428 -4.945 1.860 1.00 89.69 88 LEU A N 1
ATOM 736 C CA . LEU A 1 88 ? 4.583 -4.059 1.808 1.00 89.69 88 LEU A CA 1
ATOM 737 C C . LEU A 1 88 ? 5.860 -4.827 1.450 1.00 89.69 88 LEU A C 1
ATOM 739 O O . LEU A 1 88 ? 6.014 -6.011 1.778 1.00 89.69 88 LEU A O 1
ATOM 743 N N . ASP A 1 89 ? 6.760 -4.122 0.764 1.00 82.12 89 ASP A N 1
ATOM 744 C CA . ASP A 1 89 ? 8.147 -4.541 0.553 1.00 82.12 89 ASP A CA 1
ATOM 745 C C . ASP A 1 89 ? 9.069 -4.263 1.738 1.00 82.12 89 ASP A C 1
ATOM 747 O O . ASP A 1 89 ? 8.780 -3.361 2.550 1.00 82.12 89 ASP A O 1
#

Radius of gyration: 11.92 Å; chains: 1; bounding box: 27×26×26 Å

pLDDT: mean 85.14, std 11.67, range [55.5, 97.19]

Secondary structure (DSSP, 8-state):
--HHHHHHHHHHHHHH--SPPBEEEETTTHHHHTTEEEE--HHHHHTT-EEEEEEEGGG--S---S--SEEEEEESSHHHHHHTTEEE-

Foldseek 3Di:
DDLVVQLVVLVVCLVVLPDKWWWPDFPVCRVVQVQWTWIGASVCSPVVWAWIFTDGVVPPDVHSNDPDGDTDDTDPHSSVVVVSRTGTD